Protein AF-A0A812UV67-F1 (afdb_monomer)

Organism: Symbiodinium pilosum (NCBI:txid2952)

InterPro domains:
  IPR025789 Histone-lysine N-methyltransferase DOT1 domain [PF08123] (28-119)
  IPR029063 S-adenosyl-L-methionine-dependent methyltransferase superfamily [G3DSA:3.40.50.150] (22-124)
  IPR029063 S-adenosyl-L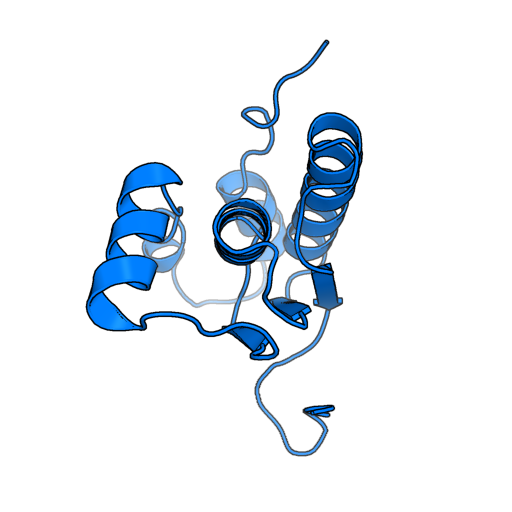-methionine-dependent methyltransferase superfamily [SSF53335] (27-118)
  IPR030445 Histone H3-K79 methyltransferase [PTHR21451] (23-92)

Foldseek 3Di:
DDDLVPDPLLVLVVVQCPPPPDDPPVPVVPDDDLPVLLVCCCPPVVDDQAAEAEAAQCFLVRSLQSCFQSPVSYQEREYEHQRPSRLVNNVVSVVVSCVVCVSSTHHYHYDNDHCDDPPNDDDD

Sequence (124 aa):
MQSVEDIDGQRLSDEGSQGFSGRNLELTYAEVEFAPFCQLLNRVAQPQPGETFLDLGSGSGRAVLAAALAFPGLRCCRGYELLGPLHAAAERSAARVAELAGGQLAPVDLRMQSFLGPDAAWEE

Structure (mmCIF, N/CA/C/O backbone):
data_AF-A0A812UV67-F1
#
_entry.id   AF-A0A812UV67-F1
#
loop_
_atom_site.group_PDB
_atom_site.id
_atom_site.type_symbol
_atom_site.label_atom_id
_atom_site.label_alt_id
_atom_site.label_comp_id
_atom_site.label_asym_id
_atom_site.label_entity_id
_atom_site.label_seq_id
_atom_site.pdbx_PDB_ins_code
_atom_site.Cartn_x
_atom_site.Cartn_y
_atom_site.Cartn_z
_atom_site.occupancy
_atom_site.B_iso_or_equiv
_atom_site.auth_seq_id
_atom_site.auth_comp_id
_atom_site.auth_asym_id
_atom_site.auth_atom_id
_atom_site.pdbx_PDB_model_num
AT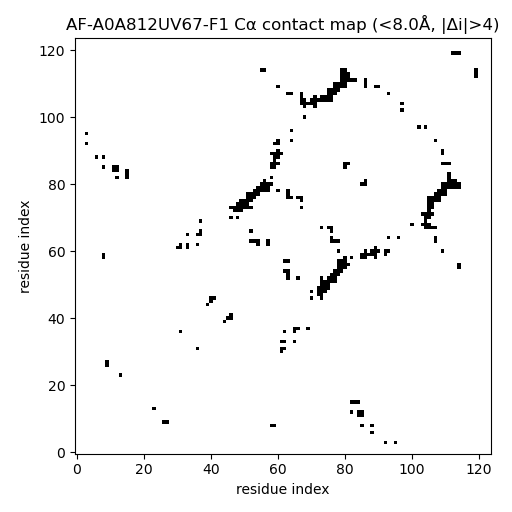OM 1 N N . MET A 1 1 ? 7.855 23.160 2.184 1.00 32.81 1 MET A N 1
ATOM 2 C CA . MET A 1 1 ? 6.688 22.285 2.403 1.00 32.81 1 MET A CA 1
ATOM 3 C C . MET A 1 1 ? 6.303 21.752 1.034 1.00 32.81 1 MET A C 1
ATOM 5 O O . MET A 1 1 ? 5.748 22.517 0.265 1.00 32.81 1 MET A O 1
ATOM 9 N N . GLN A 1 2 ? 6.734 20.540 0.680 1.00 33.91 2 GLN A N 1
ATOM 10 C CA . GLN A 1 2 ? 6.383 19.897 -0.596 1.00 33.91 2 GLN A CA 1
ATOM 11 C C . GLN A 1 2 ? 5.309 18.833 -0.327 1.00 33.91 2 GLN A C 1
ATOM 13 O O . GLN A 1 2 ? 5.386 18.130 0.689 1.00 33.91 2 GLN A O 1
ATOM 18 N N . SER A 1 3 ? 4.258 18.818 -1.151 1.00 36.97 3 SER A N 1
ATOM 19 C CA . SER A 1 3 ? 3.108 17.911 -1.058 1.00 36.97 3 SER A CA 1
ATOM 20 C C . SER A 1 3 ? 3.466 16.523 -1.608 1.00 36.97 3 SER A C 1
ATOM 22 O O . SER A 1 3 ? 4.447 16.351 -2.324 1.00 36.97 3 SER A O 1
ATOM 24 N N . VAL A 1 4 ? 2.665 15.508 -1.268 1.00 48.66 4 VAL A N 1
ATOM 25 C CA . VAL A 1 4 ? 2.798 14.112 -1.751 1.00 48.66 4 VAL A CA 1
ATOM 26 C C . VAL A 1 4 ? 2.554 13.998 -3.276 1.00 48.66 4 VAL A C 1
ATOM 28 O O . VAL A 1 4 ? 2.701 12.931 -3.859 1.00 48.66 4 VAL A O 1
ATOM 31 N N . GLU A 1 5 ? 2.232 15.109 -3.942 1.00 49.97 5 GLU A N 1
ATOM 32 C CA . GLU A 1 5 ? 2.009 15.216 -5.389 1.00 49.97 5 GLU A CA 1
ATOM 33 C C . GLU A 1 5 ? 3.312 15.306 -6.207 1.00 49.97 5 GLU A C 1
ATOM 35 O O . GLU A 1 5 ? 3.273 15.104 -7.414 1.00 49.97 5 GLU A O 1
ATOM 40 N N . ASP A 1 6 ? 4.470 15.547 -5.578 1.00 51.34 6 ASP A N 1
ATOM 41 C CA . ASP A 1 6 ? 5.745 15.777 -6.286 1.00 51.34 6 ASP A CA 1
ATOM 42 C C . ASP A 1 6 ? 6.501 14.487 -6.693 1.00 51.34 6 ASP A C 1
ATOM 44 O O . ASP A 1 6 ? 7.605 14.550 -7.245 1.00 51.34 6 ASP A O 1
ATOM 48 N N . ILE A 1 7 ? 5.953 13.296 -6.420 1.00 57.91 7 ILE A N 1
ATOM 49 C CA . ILE A 1 7 ? 6.574 12.022 -6.815 1.00 57.91 7 ILE A CA 1
ATOM 50 C C . ILE A 1 7 ? 5.968 11.555 -8.138 1.00 57.91 7 ILE A C 1
ATOM 52 O O . ILE A 1 7 ? 4.966 10.845 -8.170 1.00 57.91 7 ILE A O 1
ATOM 56 N N . ASP A 1 8 ? 6.633 11.939 -9.224 1.00 67.75 8 ASP A N 1
ATOM 57 C CA . ASP A 1 8 ? 6.360 11.451 -10.574 1.00 67.75 8 ASP A CA 1
ATOM 58 C C . ASP A 1 8 ? 6.844 9.993 -10.711 1.00 67.75 8 ASP A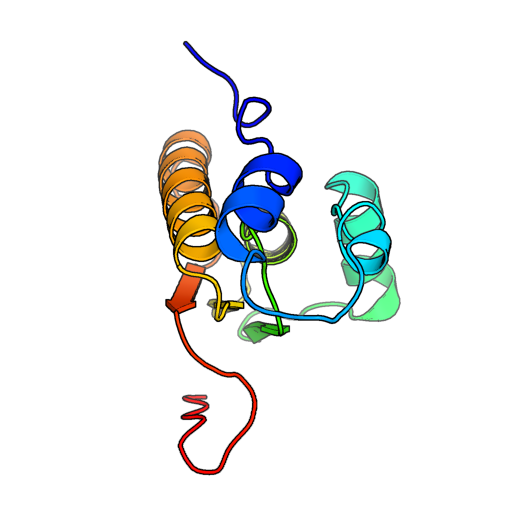 C 1
ATOM 60 O O . ASP A 1 8 ? 8.028 9.712 -10.941 1.00 67.75 8 ASP A O 1
ATOM 64 N N . GLY A 1 9 ? 5.922 9.050 -10.493 1.00 58.94 9 GLY A N 1
ATOM 65 C CA . GLY A 1 9 ? 6.183 7.615 -10.610 1.00 58.94 9 GLY A CA 1
ATOM 66 C C . GLY A 1 9 ? 6.524 7.186 -12.039 1.00 58.94 9 GLY A C 1
ATOM 67 O O . GLY A 1 9 ? 7.293 6.240 -12.219 1.00 58.94 9 GLY A O 1
ATOM 68 N N . GLN A 1 10 ? 6.030 7.917 -13.042 1.00 58.25 10 GLN A N 1
ATOM 69 C CA . GLN A 1 10 ? 6.306 7.658 -14.451 1.00 58.25 10 GLN A CA 1
ATOM 70 C C . GLN A 1 10 ? 7.787 7.877 -14.749 1.00 58.25 10 GLN A C 1
ATOM 72 O O . GLN A 1 10 ? 8.453 6.972 -15.252 1.00 58.25 10 GLN A O 1
ATOM 77 N N . ARG A 1 11 ? 8.341 9.027 -14.348 1.00 65.62 11 ARG A N 1
ATOM 78 C CA . ARG A 1 11 ? 9.762 9.330 -14.573 1.00 65.62 11 ARG A CA 1
ATOM 79 C C . ARG A 1 11 ? 10.689 8.294 -13.933 1.00 65.62 11 ARG A C 1
ATOM 81 O O . ARG A 1 11 ? 11.653 7.856 -14.555 1.00 65.62 11 ARG A O 1
ATOM 88 N N . LEU A 1 12 ? 10.399 7.884 -12.698 1.00 62.62 12 LEU A N 1
ATOM 89 C CA . LEU A 1 12 ? 11.224 6.906 -11.977 1.00 62.62 12 LEU A CA 1
ATOM 90 C C . LEU A 1 12 ? 11.163 5.508 -12.602 1.00 62.62 12 LEU A C 1
ATOM 92 O O . LEU A 1 12 ? 12.148 4.768 -12.548 1.00 62.62 12 LEU A O 1
ATOM 96 N N . SER A 1 13 ? 10.032 5.154 -13.214 1.00 61.09 13 SER A N 1
ATOM 97 C CA . SER A 1 13 ? 9.913 3.914 -13.975 1.00 61.09 13 SER A CA 1
ATOM 98 C C . SER A 1 13 ? 10.629 4.005 -15.320 1.00 61.09 13 SER A C 1
ATOM 100 O O . SER A 1 13 ? 11.368 3.088 -15.666 1.00 61.09 13 SER A O 1
ATOM 102 N N . ASP A 1 14 ? 10.508 5.119 -16.047 1.00 61.09 14 ASP A N 1
ATOM 103 C CA . ASP A 1 14 ? 11.214 5.354 -17.318 1.00 61.09 14 ASP A CA 1
ATOM 104 C C . ASP A 1 14 ? 12.736 5.247 -17.157 1.00 61.09 14 ASP A C 1
ATOM 106 O O . ASP A 1 14 ? 13.430 4.677 -18.005 1.00 61.09 14 ASP A O 1
ATOM 110 N N . GLU A 1 15 ? 13.250 5.763 -16.039 1.00 65.75 15 GLU A N 1
ATOM 111 C CA . GLU A 1 15 ? 14.653 5.653 -15.643 1.00 65.75 15 GLU A CA 1
ATOM 112 C C . GLU A 1 15 ? 15.038 4.199 -15.288 1.00 65.75 15 GLU A C 1
ATOM 114 O O . GLU A 1 15 ? 16.129 3.749 -15.642 1.00 65.75 15 GLU A O 1
ATOM 119 N N . GLY A 1 16 ? 14.145 3.436 -14.644 1.00 55.84 16 GLY A N 1
ATOM 120 C CA . GLY A 1 16 ? 14.372 2.036 -14.250 1.00 55.84 16 GLY A CA 1
ATOM 121 C C . GLY A 1 16 ? 14.142 0.990 -15.354 1.00 55.84 16 GLY A C 1
ATOM 122 O O . GLY A 1 16 ? 14.683 -0.112 -15.282 1.00 55.84 16 GLY A O 1
ATOM 123 N N . SER A 1 17 ? 13.377 1.331 -16.393 1.00 53.81 17 SER A N 1
ATOM 124 C CA . SER A 1 17 ? 12.904 0.414 -17.443 1.00 53.81 17 SER A CA 1
ATOM 125 C C . SER A 1 17 ? 13.844 0.294 -18.644 1.00 53.81 17 SER A C 1
ATOM 127 O O . SER A 1 17 ? 13.572 -0.493 -19.550 1.00 53.81 17 SER A O 1
ATOM 129 N N . GLN A 1 18 ? 14.976 1.011 -18.660 1.00 55.28 18 GLN A N 1
ATOM 130 C CA . GLN A 1 18 ? 15.962 1.034 -19.760 1.00 55.28 18 GLN A CA 1
ATOM 131 C C . GLN A 1 18 ? 16.572 -0.349 -20.123 1.00 55.28 18 GLN A C 1
ATOM 133 O O . GLN A 1 18 ? 17.383 -0.437 -21.042 1.00 55.28 18 GLN A O 1
ATOM 138 N N . GLY A 1 19 ? 16.178 -1.438 -19.446 1.00 51.44 19 GLY A N 1
ATOM 139 C CA . GLY A 1 19 ? 16.549 -2.826 -19.759 1.00 51.44 19 GLY A CA 1
ATOM 140 C C . GLY A 1 19 ? 15.388 -3.821 -19.937 1.00 51.44 19 GLY A C 1
ATOM 141 O O . GLY A 1 19 ? 15.655 -4.988 -20.214 1.00 51.44 19 GLY A O 1
ATOM 142 N N . PHE A 1 20 ? 14.119 -3.412 -19.804 1.00 45.34 20 PHE A N 1
ATOM 143 C CA . PHE A 1 20 ? 12.948 -4.298 -19.921 1.00 45.34 20 PHE A CA 1
ATOM 144 C C . P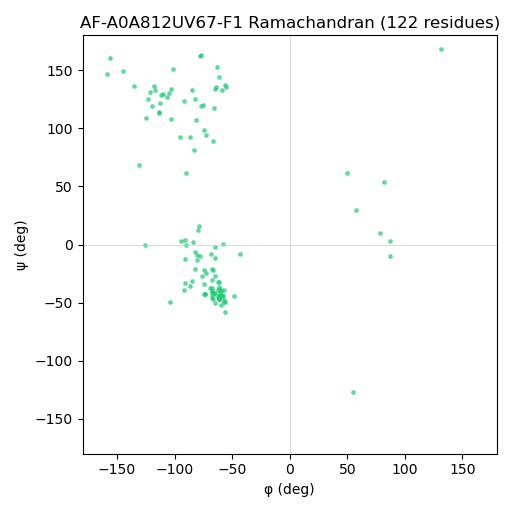HE A 1 20 ? 12.114 -3.919 -21.157 1.00 45.34 20 PHE A C 1
ATOM 146 O O . PHE A 1 20 ? 11.536 -2.843 -21.234 1.00 45.34 20 PHE A O 1
ATOM 153 N N . SER A 1 21 ? 12.046 -4.803 -22.159 1.00 42.69 21 SER A N 1
ATOM 154 C CA . SER A 1 21 ? 11.434 -4.520 -23.477 1.00 42.69 21 SER A CA 1
ATOM 155 C C . SER A 1 21 ? 9.887 -4.580 -23.503 1.00 42.69 21 SER A C 1
ATOM 157 O O . SER A 1 21 ? 9.279 -4.667 -24.570 1.00 42.69 21 SER A O 1
ATOM 159 N N . GLY A 1 22 ? 9.233 -4.547 -22.336 1.00 45.59 22 GLY A N 1
ATOM 160 C CA . GLY A 1 22 ? 7.774 -4.486 -22.193 1.00 45.59 22 GLY A CA 1
ATOM 161 C C . GLY A 1 22 ? 7.304 -3.033 -22.108 1.00 45.59 22 GLY A C 1
ATOM 162 O O . GLY A 1 22 ? 7.796 -2.269 -21.290 1.00 45.59 22 GLY A O 1
ATOM 163 N N . ARG A 1 23 ? 6.403 -2.618 -23.001 1.00 38.66 23 ARG A N 1
ATOM 164 C CA . ARG A 1 23 ? 6.034 -1.211 -23.222 1.00 38.66 23 ARG A CA 1
ATOM 165 C C . ARG A 1 23 ? 5.370 -0.529 -22.016 1.00 38.66 23 ARG A C 1
ATOM 167 O O . ARG A 1 23 ? 4.360 -0.987 -21.504 1.00 38.66 23 ARG A O 1
ATOM 174 N N . ASN A 1 24 ? 5.844 0.690 -21.783 1.00 48.78 24 ASN A N 1
ATOM 175 C CA . ASN A 1 24 ? 5.412 1.784 -20.903 1.00 48.78 24 ASN A CA 1
ATOM 176 C C . ASN A 1 24 ? 3.905 2.147 -20.810 1.00 48.78 24 ASN A C 1
ATOM 178 O O . ASN A 1 24 ? 3.530 2.979 -19.993 1.00 48.78 24 ASN A O 1
ATOM 182 N N . LEU A 1 25 ? 3.022 1.577 -21.641 1.00 40.06 25 LEU A N 1
ATOM 183 C CA . LEU A 1 25 ? 1.598 1.965 -21.670 1.00 40.06 25 LEU A CA 1
ATOM 184 C C . LEU A 1 25 ? 0.804 1.482 -20.445 1.00 40.06 25 LEU A C 1
ATOM 186 O O . LEU A 1 25 ? -0.232 2.056 -20.125 1.00 40.06 25 LEU A O 1
ATOM 190 N N . GLU A 1 26 ? 1.262 0.414 -19.796 1.00 44.84 26 GLU A N 1
ATOM 191 C CA . GLU A 1 26 ? 0.559 -0.224 -18.676 1.00 44.84 26 GLU A CA 1
ATOM 192 C C . GLU A 1 26 ? 0.663 0.602 -17.378 1.00 44.84 26 GLU A C 1
ATOM 194 O O . GLU A 1 26 ? -0.201 0.511 -16.513 1.00 44.84 26 GLU A O 1
ATOM 199 N N . LEU A 1 27 ? 1.679 1.470 -17.274 1.00 40.44 27 LEU A N 1
ATOM 200 C CA . LEU A 1 27 ? 2.045 2.180 -16.045 1.00 40.44 27 LEU A CA 1
ATOM 201 C C . LEU A 1 27 ? 1.361 3.546 -15.902 1.00 40.44 27 LEU A C 1
ATOM 203 O O . LEU A 1 27 ? 0.879 3.872 -14.822 1.00 40.44 27 LEU A O 1
ATOM 207 N N . THR A 1 28 ? 1.220 4.306 -16.992 1.00 39.16 28 THR A N 1
ATOM 208 C CA . THR A 1 28 ? 0.504 5.598 -16.982 1.00 39.16 28 THR A CA 1
ATOM 209 C C . THR A 1 28 ? -1.000 5.427 -16.719 1.00 39.16 28 THR A C 1
ATOM 211 O O . THR A 1 28 ? -1.672 6.360 -16.291 1.00 39.16 28 THR A O 1
ATOM 214 N N . TYR A 1 29 ? -1.547 4.232 -16.970 1.00 43.75 29 TYR A N 1
ATOM 215 C CA . TYR A 1 29 ? -2.958 3.904 -16.737 1.00 43.75 29 TYR A CA 1
ATOM 216 C C . TYR A 1 29 ? -3.227 3.323 -15.334 1.00 43.75 29 TYR A C 1
ATOM 218 O O . TYR A 1 29 ? -4.382 3.217 -14.927 1.00 43.75 29 TYR A O 1
ATOM 226 N N . ALA A 1 30 ? -2.183 2.939 -14.592 1.00 54.56 30 ALA A N 1
ATOM 227 C CA . ALA A 1 30 ? -2.301 2.255 -13.303 1.00 54.56 30 ALA A CA 1
ATOM 228 C C . ALA A 1 30 ? -2.251 3.200 -12.088 1.00 54.56 30 ALA A C 1
ATOM 230 O O . ALA A 1 30 ? -2.287 2.735 -10.946 1.00 54.56 30 ALA A O 1
ATOM 231 N N . GLU A 1 31 ? -2.164 4.519 -12.293 1.00 68.56 31 GLU A N 1
ATOM 232 C CA . GLU A 1 31 ? -2.136 5.452 -11.169 1.00 68.56 31 GLU A CA 1
ATOM 233 C C . GLU A 1 31 ? -3.459 5.429 -10.398 1.00 68.56 31 GLU A C 1
ATOM 235 O O . GLU A 1 31 ? -4.537 5.743 -10.902 1.00 68.56 31 GLU A O 1
ATOM 240 N N . VAL A 1 32 ? -3.362 5.039 -9.129 1.00 79.19 32 VAL A N 1
ATOM 241 C CA . VAL A 1 32 ? -4.504 4.996 -8.225 1.00 79.19 32 VAL A CA 1
ATOM 242 C C . VAL A 1 32 ? -4.885 6.410 -7.789 1.00 79.19 32 VAL A C 1
ATOM 244 O O . VAL A 1 32 ? -4.108 7.116 -7.133 1.00 79.19 32 VAL A O 1
ATOM 247 N N . GLU A 1 33 ? -6.124 6.782 -8.102 1.00 85.56 33 GLU A N 1
ATOM 248 C CA . GLU A 1 33 ? -6.832 7.911 -7.505 1.00 85.56 33 GLU A CA 1
ATOM 249 C C . GLU A 1 33 ? -7.446 7.492 -6.168 1.00 85.56 33 GLU A C 1
ATOM 251 O O . GLU A 1 33 ? -8.216 6.530 -6.101 1.00 85.56 33 GLU A O 1
ATOM 256 N N . PHE A 1 34 ? -7.133 8.228 -5.098 1.00 86.94 34 PHE A N 1
ATOM 257 C CA . PHE A 1 34 ? -7.448 7.814 -3.726 1.00 86.94 34 PHE A CA 1
ATOM 258 C C . PHE A 1 34 ? -8.945 7.534 -3.516 1.00 86.94 34 PHE A C 1
ATOM 260 O O . PHE A 1 34 ? -9.331 6.427 -3.146 1.00 86.94 34 PHE A O 1
ATOM 267 N N . ALA A 1 35 ? -9.814 8.518 -3.770 1.00 89.62 35 ALA A N 1
ATOM 268 C CA . ALA A 1 35 ? -11.235 8.387 -3.448 1.00 89.62 35 ALA A CA 1
ATOM 269 C C . ALA A 1 35 ? -11.967 7.314 -4.288 1.00 89.62 35 ALA A C 1
ATOM 271 O O . ALA A 1 35 ? -12.673 6.494 -3.691 1.00 89.62 35 ALA A O 1
ATOM 272 N N . PRO A 1 36 ? -11.815 7.252 -5.628 1.00 93.25 36 PRO A N 1
ATOM 273 C CA . PRO A 1 36 ? -12.427 6.194 -6.434 1.00 93.25 36 PRO A CA 1
ATOM 274 C C . PRO A 1 36 ? -11.948 4.792 -6.049 1.00 93.25 36 PRO A C 1
ATOM 276 O O . PRO A 1 36 ? -12.757 3.867 -5.969 1.00 93.25 36 PRO A O 1
ATOM 279 N N . PHE A 1 37 ? -10.657 4.634 -5.755 1.00 93.69 37 PHE A N 1
ATOM 280 C CA . PHE A 1 37 ? -10.090 3.345 -5.375 1.00 93.69 37 PHE A CA 1
ATOM 281 C C . PHE A 1 37 ? -10.602 2.858 -4.019 1.00 93.69 37 PHE A C 1
ATOM 283 O O . PHE A 1 37 ? -11.072 1.727 -3.906 1.00 93.69 37 PHE A O 1
ATOM 290 N N . CYS A 1 38 ? -10.626 3.726 -3.006 1.00 93.25 38 CYS A N 1
ATOM 291 C CA . CYS A 1 38 ? -11.183 3.379 -1.699 1.00 93.25 38 CYS A CA 1
ATOM 292 C C . CYS A 1 38 ? -12.678 3.031 -1.791 1.00 93.25 38 CYS A C 1
ATOM 294 O O . CYS A 1 38 ? -13.139 2.099 -1.129 1.00 93.25 38 CYS A O 1
ATOM 296 N N . GLN A 1 39 ? -13.443 3.721 -2.648 1.00 95.50 39 GLN A N 1
ATOM 297 C CA . GLN A 1 39 ? -14.843 3.367 -2.907 1.00 95.50 39 GLN A CA 1
ATOM 298 C C . GLN A 1 39 ? -14.988 1.995 -3.569 1.00 95.50 39 GLN A C 1
ATOM 300 O O . GLN A 1 39 ? -15.884 1.238 -3.187 1.00 95.50 39 GLN A O 1
ATOM 305 N N . LEU A 1 40 ? -14.131 1.670 -4.541 1.00 95.62 40 LEU A N 1
ATOM 306 C CA . LEU A 1 40 ? -14.109 0.360 -5.188 1.00 95.62 40 LEU A CA 1
ATOM 307 C C . LEU A 1 40 ? -13.836 -0.744 -4.162 1.00 95.62 40 LEU A C 1
ATOM 309 O O . LEU A 1 40 ? -14.631 -1.679 -4.058 1.00 95.62 40 LEU A O 1
ATOM 313 N N . LEU A 1 41 ? -12.771 -0.603 -3.367 1.00 95.94 41 LEU A N 1
ATOM 314 C CA . LEU A 1 41 ? -12.424 -1.565 -2.322 1.00 95.94 41 LEU A CA 1
ATOM 315 C C . LEU A 1 41 ? -13.578 -1.748 -1.334 1.00 95.94 41 LEU A C 1
ATOM 317 O O . LEU A 1 41 ? -14.016 -2.872 -1.106 1.00 95.94 41 LEU A O 1
ATOM 321 N N . ASN A 1 42 ? -14.141 -0.652 -0.821 1.00 95.69 42 ASN A N 1
ATOM 322 C CA . ASN A 1 42 ? -15.230 -0.709 0.151 1.00 95.69 42 ASN A CA 1
ATOM 323 C C . ASN A 1 42 ? -16.504 -1.372 -0.401 1.00 95.69 42 ASN A C 1
ATOM 325 O O . ASN A 1 42 ? -17.249 -1.989 0.353 1.00 95.69 42 ASN A O 1
ATOM 329 N N . ARG A 1 43 ? -16.790 -1.236 -1.702 1.00 96.94 43 ARG A N 1
ATOM 330 C CA . ARG A 1 43 ? -18.005 -1.804 -2.311 1.00 96.94 43 ARG A CA 1
ATOM 331 C C . ARG A 1 43 ? -17.843 -3.245 -2.775 1.00 96.94 43 ARG A C 1
ATOM 333 O O . ARG A 1 43 ? -18.817 -3.986 -2.720 1.00 96.94 43 ARG A O 1
ATOM 340 N N . VAL A 1 44 ? -16.666 -3.606 -3.281 1.00 96.75 44 VAL A N 1
ATOM 341 C CA . VAL A 1 44 ? -16.447 -4.890 -3.961 1.00 96.75 44 VAL A CA 1
ATOM 342 C C . VAL A 1 44 ? -15.696 -5.874 -3.076 1.00 96.75 44 VAL A C 1
ATOM 344 O O . VAL A 1 44 ? -16.134 -7.010 -2.942 1.00 96.75 44 VAL A O 1
ATOM 347 N N . ALA A 1 45 ? -14.585 -5.445 -2.473 1.00 95.44 45 ALA A N 1
ATOM 348 C CA . ALA A 1 45 ? -13.762 -6.307 -1.626 1.00 95.44 45 ALA A CA 1
ATOM 349 C C . ALA A 1 45 ? -14.272 -6.356 -0.179 1.00 95.44 45 ALA A C 1
ATOM 351 O O . ALA A 1 45 ? -14.144 -7.384 0.470 1.00 95.44 45 ALA A O 1
ATOM 352 N N . GLN A 1 46 ? -14.865 -5.256 0.300 1.00 97.19 46 GLN A N 1
ATOM 353 C CA . GLN A 1 46 ? -15.378 -5.099 1.666 1.00 97.19 46 GLN A CA 1
ATOM 354 C C . GLN A 1 46 ? -14.345 -5.508 2.738 1.00 97.19 46 GLN A C 1
ATOM 356 O O . GLN A 1 46 ? -14.613 -6.440 3.498 1.00 97.19 46 GLN A O 1
ATOM 361 N N . PRO A 1 47 ? -13.180 -4.831 2.818 1.00 97.12 47 PRO A N 1
ATOM 362 C CA . PRO A 1 47 ? -12.090 -5.264 3.689 1.00 97.12 47 PRO A CA 1
ATOM 363 C C . PRO A 1 47 ? -12.525 -5.330 5.157 1.00 97.12 47 PRO A C 1
ATOM 365 O O . PRO A 1 47 ? -13.144 -4.392 5.669 1.00 97.12 47 PRO A O 1
ATOM 368 N N . GLN A 1 48 ? -12.196 -6.428 5.832 1.00 97.88 48 GLN A N 1
ATOM 369 C CA . GLN A 1 48 ? -12.530 -6.660 7.234 1.00 97.88 48 GLN A CA 1
ATOM 370 C C . GLN A 1 48 ? -11.328 -6.396 8.152 1.00 97.88 48 GLN A C 1
ATOM 372 O O . GLN A 1 48 ? -10.173 -6.580 7.754 1.00 97.88 48 GLN A O 1
ATOM 377 N N . PRO A 1 49 ? -11.560 -5.985 9.413 1.00 96.94 49 PRO A N 1
ATOM 378 C CA . PRO A 1 49 ? -10.481 -5.852 10.380 1.00 96.94 49 PRO A CA 1
ATOM 379 C C . PRO A 1 49 ? -9.690 -7.156 10.550 1.00 96.94 49 PRO A C 1
ATOM 381 O O . PRO A 1 49 ? -10.272 -8.234 10.653 1.00 96.94 49 PRO A O 1
ATOM 384 N N . GLY A 1 50 ? -8.363 -7.055 10.617 1.00 96.50 50 GLY A N 1
ATOM 385 C CA . GLY A 1 50 ? -7.463 -8.208 10.746 1.00 96.50 50 GLY A CA 1
ATOM 386 C C . GLY A 1 50 ? -7.034 -8.863 9.424 1.00 96.50 50 GLY A C 1
ATOM 387 O O . GLY A 1 50 ? -6.108 -9.680 9.426 1.00 96.50 50 GLY A O 1
ATOM 388 N N . GLU A 1 51 ? -7.638 -8.488 8.296 1.00 97.06 51 GLU A N 1
ATOM 389 C CA . GLU A 1 51 ? -7.204 -8.940 6.971 1.00 97.06 51 GLU A CA 1
ATOM 390 C C . GLU A 1 51 ? -5.950 -8.196 6.494 1.00 97.06 51 GLU A C 1
ATOM 392 O O . GLU A 1 51 ? -5.595 -7.137 7.019 1.00 97.06 51 GLU A O 1
ATOM 397 N N . THR A 1 52 ? -5.284 -8.756 5.482 1.00 96.69 52 THR A N 1
ATOM 398 C CA . THR A 1 52 ? -4.154 -8.109 4.809 1.00 96.69 52 THR A CA 1
ATOM 399 C C . THR A 1 52 ? -4.524 -7.735 3.388 1.00 96.69 52 THR A C 1
ATOM 401 O O . THR A 1 52 ? -4.987 -8.572 2.616 1.00 96.69 52 THR A O 1
ATOM 404 N N . PHE A 1 53 ? -4.273 -6.478 3.039 1.00 97.12 53 PHE A N 1
ATOM 405 C CA . PHE A 1 53 ? -4.330 -6.006 1.663 1.00 97.12 53 PHE A CA 1
ATOM 406 C C . PHE A 1 53 ? -2.990 -6.277 0.970 1.00 97.12 53 PHE A C 1
ATOM 408 O O . PHE A 1 53 ? -1.938 -5.969 1.533 1.00 97.12 53 PHE A O 1
ATOM 415 N N . LEU A 1 54 ? -3.029 -6.838 -0.241 1.00 95.81 54 LEU A N 1
ATOM 416 C CA . LEU A 1 54 ? -1.848 -7.146 -1.050 1.00 95.81 54 LEU A CA 1
ATOM 417 C C . LEU A 1 54 ? -1.909 -6.424 -2.393 1.00 95.81 54 LEU A C 1
ATOM 419 O O . LEU A 1 54 ? -2.910 -6.519 -3.102 1.00 95.81 54 LEU A O 1
ATOM 423 N N . ASP A 1 55 ? -0.808 -5.769 -2.750 1.00 94.69 55 ASP A N 1
ATOM 424 C CA . ASP A 1 55 ? -0.598 -5.136 -4.050 1.00 94.69 55 ASP A CA 1
ATOM 425 C C . ASP A 1 55 ? 0.623 -5.753 -4.752 1.00 94.69 55 ASP A C 1
ATOM 427 O O . ASP A 1 55 ? 1.741 -5.738 -4.221 1.00 94.69 55 ASP A O 1
ATOM 431 N N . LEU A 1 56 ? 0.392 -6.354 -5.922 1.00 93.19 56 LEU A N 1
ATOM 432 C CA . LEU A 1 56 ? 1.388 -7.109 -6.686 1.00 93.19 56 LEU A CA 1
ATOM 433 C C . LEU A 1 56 ? 1.881 -6.259 -7.856 1.00 93.19 56 LEU A C 1
ATOM 435 O O . LEU A 1 56 ? 1.151 -6.062 -8.824 1.00 93.19 56 LEU A O 1
ATOM 439 N N . GLY A 1 57 ? 3.121 -5.777 -7.773 1.00 91.81 57 GLY A N 1
ATOM 440 C CA . GLY A 1 57 ? 3.596 -4.698 -8.641 1.00 91.81 57 GLY A CA 1
ATOM 441 C C . GLY A 1 57 ? 3.157 -3.342 -8.098 1.00 91.81 57 GLY A C 1
ATOM 442 O O . GLY A 1 57 ? 2.512 -2.566 -8.796 1.00 91.81 57 GLY A O 1
ATOM 443 N N . SER A 1 58 ? 3.472 -3.074 -6.827 1.00 93.56 58 SER A N 1
ATOM 444 C CA . SER A 1 58 ? 2.912 -1.937 -6.089 1.00 93.56 58 SER A CA 1
ATOM 445 C C . SER A 1 58 ? 3.381 -0.561 -6.570 1.00 93.56 58 SER A C 1
ATOM 447 O O . SER A 1 58 ? 2.896 0.463 -6.079 1.00 93.56 58 SER A O 1
ATOM 44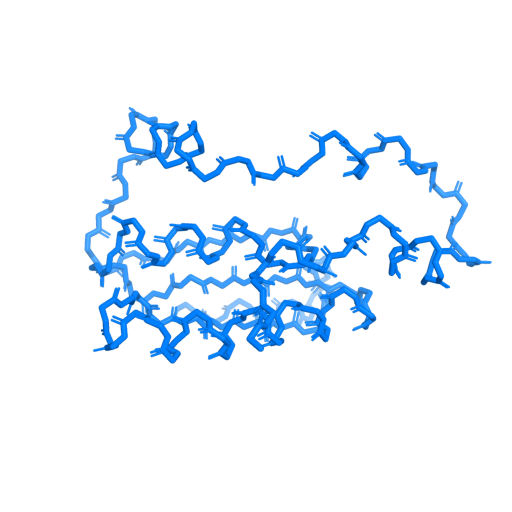9 N N . GLY A 1 59 ? 4.357 -0.499 -7.480 1.00 92.25 59 GLY A N 1
ATOM 450 C CA . GLY A 1 59 ? 4.894 0.739 -8.024 1.00 92.25 59 GLY A CA 1
ATOM 451 C C . GLY A 1 59 ? 5.376 1.676 -6.920 1.00 92.25 59 GLY A C 1
ATOM 452 O O . GLY A 1 59 ? 6.135 1.288 -6.033 1.00 92.25 59 GLY A O 1
ATOM 453 N N . SER A 1 60 ? 4.891 2.918 -6.942 1.00 91.19 60 SER A N 1
ATOM 454 C CA . SER A 1 60 ? 5.171 3.934 -5.917 1.00 91.19 60 SER A CA 1
ATOM 455 C C . SER A 1 60 ? 4.331 3.787 -4.635 1.00 91.19 60 SER A C 1
ATOM 457 O O . SER A 1 60 ? 4.295 4.701 -3.812 1.00 91.19 60 SER A O 1
ATOM 459 N N . GLY A 1 61 ? 3.644 2.655 -4.445 1.00 93.50 61 GLY A N 1
ATOM 460 C CA . GLY A 1 61 ? 2.931 2.294 -3.217 1.00 93.50 61 GLY A CA 1
ATOM 461 C C . GLY A 1 61 ? 1.570 2.967 -3.032 1.00 93.50 61 GLY A C 1
ATOM 462 O O . GLY A 1 61 ? 0.985 2.866 -1.956 1.00 93.50 61 GLY A O 1
ATOM 463 N N . ARG A 1 62 ? 1.035 3.662 -4.044 1.00 94.00 62 ARG A N 1
ATOM 464 C CA . ARG A 1 62 ? -0.203 4.456 -3.909 1.00 94.00 62 ARG A CA 1
ATOM 465 C C . ARG A 1 62 ? -1.400 3.627 -3.447 1.00 94.00 62 ARG A C 1
ATOM 467 O O . ARG A 1 62 ? -2.114 4.067 -2.551 1.00 94.00 62 ARG A O 1
ATOM 474 N N . ALA A 1 63 ? -1.608 2.438 -4.015 1.00 95.44 63 ALA A N 1
ATOM 475 C CA . ALA A 1 63 ? -2.731 1.576 -3.645 1.00 95.44 63 ALA A CA 1
ATOM 476 C C . ALA A 1 63 ? -2.589 1.048 -2.208 1.00 95.44 63 ALA A C 1
ATOM 478 O O . ALA A 1 63 ? -3.541 1.105 -1.431 1.00 95.44 63 ALA A O 1
ATOM 479 N N . VAL A 1 64 ? -1.376 0.620 -1.835 1.00 96.94 64 VAL A N 1
ATOM 480 C CA . VAL A 1 64 ? -1.022 0.182 -0.474 1.00 96.94 64 VAL A CA 1
ATOM 481 C C . VAL A 1 64 ? -1.321 1.278 0.548 1.00 96.94 64 VAL A C 1
ATOM 483 O O . VAL A 1 64 ? -1.994 1.029 1.547 1.00 96.94 64 VAL A O 1
ATOM 486 N N . LEU A 1 65 ? -0.867 2.506 0.286 1.00 95.81 65 LEU A N 1
ATOM 487 C CA . LEU A 1 65 ? -1.079 3.644 1.181 1.00 95.81 65 LEU A CA 1
ATOM 488 C C . LEU A 1 65 ? -2.547 4.078 1.222 1.00 95.81 65 LEU A C 1
ATOM 490 O O . LEU A 1 65 ? -3.055 4.417 2.291 1.00 95.81 65 LEU A O 1
ATOM 494 N N . ALA A 1 66 ? -3.248 4.027 0.086 1.00 95.38 66 ALA A N 1
ATOM 495 C CA . ALA A 1 66 ? -4.673 4.318 0.027 1.00 95.38 66 ALA A CA 1
ATOM 496 C C . ALA A 1 66 ? -5.484 3.332 0.881 1.00 95.38 66 ALA A C 1
ATOM 498 O O . ALA A 1 66 ? -6.309 3.759 1.691 1.00 95.38 66 ALA A O 1
ATOM 499 N N . ALA A 1 67 ? -5.204 2.030 0.757 1.00 97.00 67 ALA A N 1
ATOM 500 C CA . ALA A 1 67 ? -5.827 0.995 1.573 1.00 97.00 67 ALA A CA 1
ATOM 501 C C . ALA A 1 67 ? -5.515 1.185 3.067 1.00 97.00 67 ALA A C 1
ATOM 503 O O . ALA A 1 6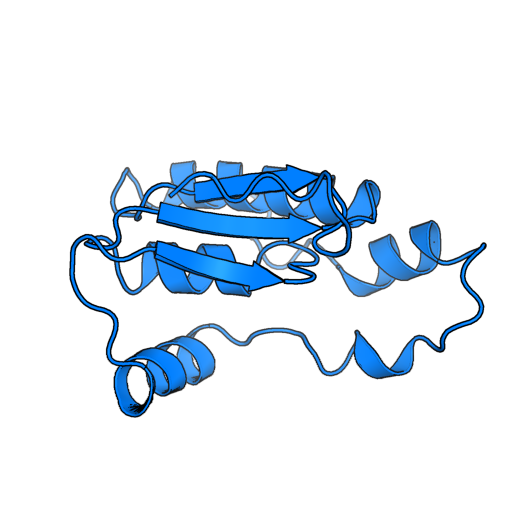7 ? -6.430 1.154 3.889 1.00 97.00 67 ALA A O 1
ATOM 504 N N . ALA A 1 68 ? -4.255 1.467 3.416 1.00 97.38 68 ALA A N 1
ATOM 505 C CA . ALA A 1 68 ? -3.842 1.652 4.805 1.00 97.38 68 ALA A CA 1
ATOM 506 C C . ALA A 1 68 ? -4.540 2.836 5.490 1.00 97.38 68 ALA A C 1
ATOM 508 O O . ALA A 1 68 ? -4.918 2.738 6.659 1.00 97.38 68 ALA A O 1
ATOM 509 N N . LEU A 1 69 ? -4.726 3.942 4.764 1.00 95.94 69 LEU A N 1
ATOM 510 C CA . LEU A 1 69 ? -5.426 5.132 5.252 1.00 95.94 69 LEU A CA 1
ATOM 511 C C . LEU A 1 69 ? -6.941 4.926 5.345 1.00 95.94 69 LEU A C 1
ATOM 513 O O . LEU A 1 69 ? -7.567 5.363 6.307 1.00 95.94 69 LEU A O 1
ATOM 517 N N . ALA A 1 70 ? -7.548 4.291 4.341 1.00 95.56 70 ALA A N 1
ATOM 518 C CA . ALA A 1 70 ? -8.998 4.123 4.289 1.00 95.56 70 ALA A CA 1
ATOM 519 C C . ALA A 1 70 ? -9.513 3.029 5.233 1.00 95.56 70 ALA A C 1
ATOM 521 O O . ALA A 1 70 ? -10.653 3.107 5.694 1.00 95.56 70 ALA A O 1
ATOM 522 N N . PHE A 1 71 ? -8.682 2.029 5.537 1.00 96.75 71 PHE A N 1
ATOM 523 C CA . PHE A 1 71 ? -9.061 0.859 6.325 1.00 96.75 71 PHE A CA 1
ATOM 524 C C . PHE A 1 71 ? -8.041 0.594 7.448 1.00 96.75 71 PHE A C 1
ATOM 526 O O . PHE A 1 71 ? -7.352 -0.426 7.435 1.00 96.75 71 PHE A O 1
ATOM 533 N N . PRO A 1 72 ? -7.955 1.465 8.474 1.00 96.38 72 PRO A N 1
ATOM 534 C CA . PRO A 1 72 ? -6.952 1.352 9.540 1.00 96.38 72 PRO A CA 1
ATOM 535 C C . PRO A 1 72 ? -7.093 0.094 10.416 1.00 96.38 72 PRO A C 1
ATOM 537 O O . PRO A 1 72 ? -6.204 -0.205 11.206 1.00 96.38 72 PRO A O 1
ATOM 540 N N . GLY A 1 73 ? -8.206 -0.642 10.298 1.00 96.50 73 GLY A N 1
ATOM 541 C CA . GLY A 1 73 ? -8.417 -1.924 10.978 1.00 96.50 73 GLY A CA 1
ATOM 542 C C . GLY A 1 73 ? -7.749 -3.125 10.298 1.00 96.50 73 GLY A C 1
ATOM 543 O O . GLY A 1 73 ? -7.756 -4.213 10.874 1.00 96.50 73 GLY A O 1
ATOM 544 N N . LEU A 1 74 ? -7.198 -2.964 9.090 1.00 97.75 74 LEU A N 1
ATOM 545 C CA . LEU A 1 74 ? -6.426 -4.017 8.434 1.00 97.75 74 LEU A CA 1
ATOM 546 C C . LEU A 1 74 ? -5.196 -4.376 9.270 1.00 97.75 74 LEU A C 1
ATOM 548 O O . LEU A 1 74 ? -4.557 -3.519 9.880 1.00 97.75 74 LEU A O 1
ATOM 552 N N . ARG A 1 75 ? -4.838 -5.659 9.270 1.00 97.38 75 ARG A N 1
ATOM 553 C CA . ARG A 1 75 ? -3.628 -6.147 9.937 1.00 97.38 75 ARG A CA 1
ATOM 554 C C . ARG A 1 75 ? -2.372 -5.628 9.253 1.00 97.38 75 ARG A C 1
ATOM 556 O O . ARG A 1 75 ? -1.405 -5.297 9.933 1.00 97.38 75 ARG A O 1
ATOM 563 N N . CYS A 1 76 ? -2.379 -5.590 7.925 1.00 96.88 76 CYS A N 1
ATOM 564 C CA . CYS A 1 76 ? -1.269 -5.092 7.129 1.00 96.88 76 CYS A CA 1
ATOM 565 C C . CYS A 1 76 ? -1.743 -4.680 5.729 1.00 96.88 76 CYS A C 1
ATOM 567 O O . CYS A 1 76 ? -2.648 -5.285 5.160 1.00 96.88 76 CYS A O 1
ATOM 569 N N . CYS A 1 77 ? -1.116 -3.660 5.159 1.00 97.75 77 CYS A N 1
ATOM 570 C CA . CYS A 1 77 ? -1.168 -3.350 3.737 1.00 97.75 77 CYS A CA 1
ATOM 571 C C . CYS A 1 77 ? 0.232 -3.573 3.170 1.00 97.75 77 CYS A C 1
ATOM 573 O O . CYS A 1 77 ? 1.165 -2.853 3.532 1.00 97.75 77 CYS A O 1
ATOM 575 N N . ARG A 1 78 ? 0.387 -4.578 2.306 1.00 96.94 78 ARG A N 1
ATOM 576 C CA . ARG A 1 78 ? 1.688 -5.003 1.796 1.00 96.94 78 ARG A CA 1
ATOM 577 C C . ARG A 1 78 ? 1.808 -4.822 0.286 1.00 96.94 78 ARG A C 1
ATOM 579 O O . ARG A 1 78 ? 0.926 -5.234 -0.462 1.00 96.94 78 ARG A O 1
ATOM 586 N N . GLY A 1 79 ? 2.922 -4.233 -0.144 1.00 95.56 79 GLY A N 1
ATOM 587 C CA . GLY A 1 79 ? 3.266 -4.021 -1.551 1.00 95.56 79 GLY A CA 1
ATOM 588 C C . GLY A 1 79 ? 4.541 -4.751 -1.951 1.00 95.56 79 GLY A C 1
ATOM 589 O O . GLY A 1 79 ? 5.531 -4.715 -1.217 1.00 95.56 79 GLY A O 1
ATOM 590 N N . TYR A 1 80 ? 4.517 -5.395 -3.116 1.00 93.88 80 TYR A N 1
ATOM 591 C CA . TYR A 1 80 ? 5.675 -6.048 -3.726 1.00 93.88 80 TYR A CA 1
ATOM 592 C C . TYR A 1 80 ? 6.061 -5.295 -4.997 1.00 93.88 80 TYR A C 1
ATOM 594 O O . TYR A 1 80 ? 5.247 -5.191 -5.913 1.00 93.88 80 TYR A O 1
ATOM 602 N N . GLU A 1 81 ? 7.296 -4.802 -5.075 1.00 92.69 81 GLU A N 1
ATOM 603 C CA . GLU A 1 81 ? 7.815 -4.075 -6.239 1.00 92.69 81 GLU A CA 1
ATOM 604 C C . GLU A 1 81 ? 9.223 -4.566 -6.592 1.00 92.69 81 GLU A C 1
ATOM 606 O O . GLU A 1 81 ? 10.061 -4.747 -5.714 1.00 92.69 81 GLU A O 1
ATOM 611 N N . LEU A 1 82 ? 9.503 -4.780 -7.876 1.00 90.75 82 LEU A N 1
ATOM 612 C CA . LEU A 1 82 ? 10.807 -5.260 -8.336 1.00 90.75 82 LEU A CA 1
ATOM 613 C C . LEU A 1 82 ? 11.763 -4.103 -8.657 1.00 90.75 82 LEU A C 1
ATOM 615 O O . LEU A 1 82 ? 12.978 -4.226 -8.491 1.00 90.75 82 LEU A O 1
ATOM 619 N N . LEU A 1 83 ? 11.228 -2.980 -9.135 1.00 89.25 83 LEU A N 1
ATOM 620 C CA . LEU A 1 83 ? 11.992 -1.827 -9.583 1.00 89.25 83 LEU A CA 1
ATOM 621 C C . LEU A 1 83 ? 12.414 -0.971 -8.386 1.00 89.25 83 LEU A C 1
ATOM 623 O O . LEU A 1 83 ? 11.618 -0.234 -7.803 1.00 89.25 83 LEU A O 1
ATOM 627 N N . GLY A 1 84 ? 13.707 -1.019 -8.058 1.00 89.81 84 GLY A N 1
ATOM 628 C CA . GLY A 1 84 ? 14.295 -0.278 -6.937 1.00 89.81 84 GLY A CA 1
ATOM 629 C C . GLY A 1 84 ? 13.926 1.214 -6.867 1.00 89.81 84 GLY A C 1
ATOM 630 O O . GLY A 1 84 ? 13.565 1.676 -5.785 1.00 89.81 84 GLY A O 1
ATOM 631 N N . PRO A 1 85 ? 13.944 1.986 -7.975 1.00 89.56 85 PRO A N 1
ATOM 632 C CA . PRO A 1 85 ? 13.527 3.391 -7.947 1.00 89.56 85 PRO A CA 1
ATOM 633 C C . PRO A 1 85 ? 12.067 3.607 -7.517 1.00 89.56 85 PRO A C 1
ATOM 635 O O . PRO A 1 85 ? 11.786 4.554 -6.776 1.00 89.56 85 PRO A O 1
ATOM 638 N N . LEU A 1 86 ? 11.151 2.727 -7.942 1.00 90.31 86 LEU A N 1
ATOM 639 C CA . LEU A 1 86 ? 9.735 2.778 -7.565 1.00 90.31 86 LEU A CA 1
ATOM 640 C C . LEU A 1 86 ? 9.531 2.342 -6.117 1.00 90.31 86 LEU A C 1
ATOM 642 O O . LEU A 1 86 ? 8.847 3.034 -5.367 1.00 90.31 86 LEU A O 1
ATOM 646 N N . HIS A 1 87 ? 10.208 1.276 -5.694 1.00 94.31 87 HIS A N 1
ATOM 647 C CA . HI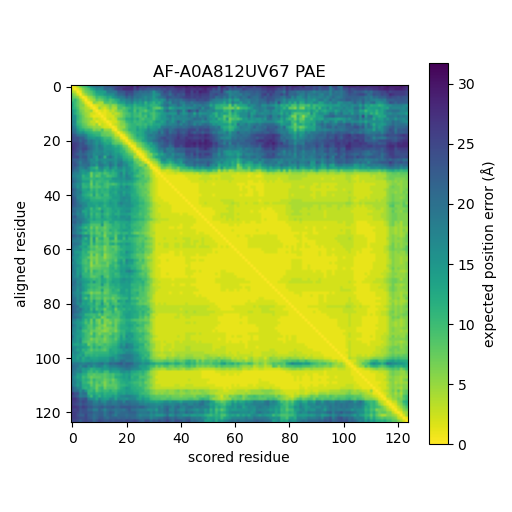S A 1 87 ? 10.204 0.851 -4.299 1.00 94.31 87 HIS A CA 1
ATOM 648 C C . HIS A 1 87 ? 10.693 1.970 -3.365 1.00 94.31 87 HIS A C 1
ATOM 650 O O . HIS A 1 87 ? 10.006 2.332 -2.412 1.00 94.31 87 HIS A O 1
ATOM 656 N N . ALA A 1 88 ? 11.817 2.613 -3.691 1.00 91.56 88 ALA A N 1
ATOM 657 C CA . ALA A 1 88 ? 12.331 3.739 -2.915 1.00 91.56 88 ALA A CA 1
ATOM 658 C C . ALA A 1 88 ? 11.355 4.932 -2.897 1.00 91.56 88 ALA A C 1
ATOM 660 O O . ALA A 1 88 ? 11.300 5.686 -1.924 1.00 91.56 88 ALA A O 1
ATOM 661 N N . ALA A 1 89 ? 10.588 5.147 -3.972 1.00 91.50 89 ALA A N 1
ATOM 662 C CA . ALA A 1 89 ? 9.514 6.136 -3.983 1.00 91.50 89 ALA A CA 1
ATOM 663 C C . ALA A 1 89 ? 8.353 5.746 -3.062 1.00 91.50 89 ALA A C 1
ATOM 665 O O . ALA A 1 89 ? 7.855 6.608 -2.337 1.00 91.50 89 ALA A O 1
ATOM 666 N N . ALA A 1 90 ? 7.970 4.470 -3.041 1.00 94.38 90 ALA A N 1
ATOM 667 C CA . ALA A 1 90 ? 6.960 3.948 -2.130 1.00 94.38 90 ALA A CA 1
ATOM 668 C C . ALA A 1 90 ? 7.365 4.134 -0.662 1.00 94.38 90 ALA A C 1
ATOM 670 O O . ALA A 1 90 ? 6.564 4.631 0.127 1.00 94.38 90 ALA A O 1
ATOM 671 N N . GLU A 1 91 ? 8.618 3.840 -0.305 1.00 96.56 91 GLU A N 1
ATOM 672 C CA . GLU A 1 91 ? 9.135 4.049 1.053 1.00 96.56 91 GLU A CA 1
ATOM 673 C C . GLU A 1 91 ? 9.087 5.526 1.475 1.00 96.56 91 GLU A C 1
ATOM 675 O O . GLU A 1 91 ? 8.641 5.848 2.579 1.00 96.56 91 GLU A O 1
ATOM 680 N N . ARG A 1 92 ? 9.484 6.450 0.585 1.00 94.44 92 ARG A N 1
ATOM 681 C CA . ARG A 1 92 ? 9.394 7.898 0.853 1.00 94.44 92 ARG A CA 1
ATOM 682 C C . ARG A 1 92 ? 7.950 8.350 1.064 1.00 94.44 92 ARG A C 1
ATOM 684 O O . ARG A 1 92 ? 7.677 9.096 2.006 1.00 94.44 92 ARG A O 1
ATOM 691 N N . SER A 1 93 ? 7.031 7.895 0.213 1.00 92.88 93 SER A N 1
ATOM 692 C CA . SER A 1 93 ? 5.600 8.185 0.342 1.00 92.88 93 SER A CA 1
ATOM 693 C C . SER A 1 93 ? 5.037 7.634 1.651 1.00 92.88 93 SER A C 1
ATOM 695 O O . SER A 1 93 ? 4.331 8.352 2.357 1.00 92.88 93 SER A O 1
ATOM 697 N N . ALA A 1 94 ? 5.393 6.401 2.021 1.00 94.56 94 ALA A N 1
ATOM 698 C CA . ALA A 1 94 ? 4.955 5.765 3.260 1.00 94.56 94 ALA A CA 1
ATOM 699 C C . ALA A 1 94 ? 5.426 6.535 4.498 1.00 94.56 94 ALA A C 1
ATOM 701 O O . ALA A 1 94 ? 4.617 6.833 5.376 1.00 94.56 94 ALA A O 1
ATOM 702 N N . ALA A 1 95 ? 6.703 6.931 4.541 1.00 93.00 95 ALA A N 1
ATOM 703 C CA . ALA A 1 95 ? 7.246 7.741 5.629 1.00 93.00 95 ALA A CA 1
ATOM 704 C C . ALA A 1 95 ? 6.503 9.080 5.765 1.00 93.00 95 ALA A C 1
ATOM 706 O O . ALA A 1 95 ? 6.124 9.480 6.868 1.00 93.00 95 ALA A O 1
ATOM 707 N N . ARG A 1 96 ? 6.235 9.751 4.637 1.00 91.00 96 ARG A N 1
ATOM 708 C CA . ARG A 1 96 ? 5.513 11.027 4.628 1.00 91.00 96 ARG A CA 1
ATOM 709 C C . ARG A 1 96 ? 4.059 10.879 5.071 1.00 91.00 96 ARG A C 1
ATOM 711 O O . ARG A 1 96 ? 3.561 11.711 5.824 1.00 91.00 96 ARG A O 1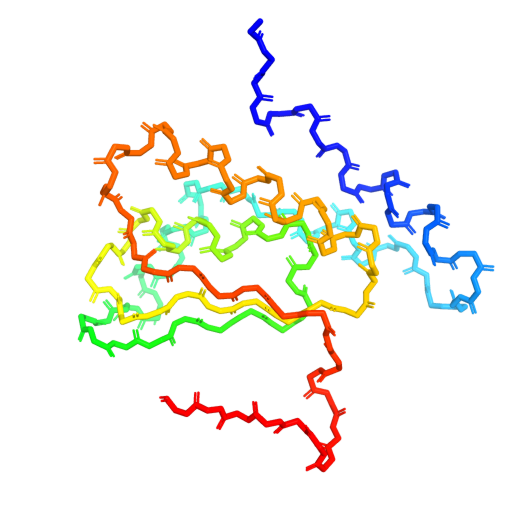
ATOM 718 N N . VAL A 1 97 ? 3.376 9.832 4.617 1.00 90.50 97 VAL A N 1
ATOM 719 C CA . VAL A 1 97 ? 1.994 9.543 5.015 1.00 90.50 97 VAL A CA 1
ATOM 720 C C . VAL A 1 97 ? 1.916 9.201 6.499 1.00 90.50 97 VAL A C 1
ATOM 722 O O . VAL A 1 97 ? 1.038 9.723 7.177 1.00 90.50 97 VAL A O 1
ATOM 725 N N . ALA A 1 98 ? 2.841 8.399 7.029 1.00 90.19 98 ALA A N 1
ATOM 726 C CA . ALA A 1 98 ? 2.879 8.063 8.451 1.00 90.19 98 ALA A CA 1
ATOM 727 C C . ALA A 1 98 ? 3.041 9.311 9.340 1.00 90.19 98 ALA A C 1
ATOM 729 O O . ALA A 1 98 ? 2.363 9.426 10.361 1.00 90.19 98 ALA A O 1
ATOM 730 N N . GLU A 1 99 ? 3.883 10.267 8.925 1.00 89.88 99 GLU A N 1
ATOM 731 C CA . GLU A 1 99 ? 4.040 11.564 9.599 1.00 89.88 99 GLU A CA 1
ATOM 732 C C . GLU A 1 99 ? 2.727 12.365 9.604 1.00 89.88 99 GLU A C 1
ATOM 734 O O . GLU A 1 99 ? 2.314 12.883 10.640 1.00 89.88 99 GLU A O 1
ATOM 739 N N . LEU A 1 100 ? 2.048 12.446 8.455 1.00 88.50 100 LEU A N 1
ATOM 740 C CA . LEU A 1 100 ? 0.822 13.235 8.292 1.00 88.50 100 LEU A CA 1
ATOM 741 C C . LEU A 1 100 ? -0.409 12.595 8.949 1.00 88.50 100 LEU A C 1
ATOM 743 O O . LEU A 1 100 ? -1.280 13.310 9.439 1.00 88.50 100 LEU A O 1
ATOM 747 N N . ALA A 1 101 ? -0.494 11.266 8.957 1.00 87.62 101 ALA A N 1
ATOM 748 C CA . ALA A 1 101 ? -1.640 10.520 9.471 1.00 87.62 101 ALA A CA 1
ATOM 749 C C . ALA A 1 101 ? -1.672 10.435 11.006 1.00 87.62 101 ALA A C 1
ATOM 751 O O . ALA A 1 101 ? -2.656 9.957 11.568 1.00 87.62 101 ALA A O 1
ATOM 752 N N . GLY A 1 102 ? -0.603 10.843 11.702 1.00 84.62 102 GLY A N 1
ATOM 753 C CA . GLY A 1 102 ? -0.566 10.857 13.169 1.00 84.62 102 GLY A CA 1
ATOM 754 C C . GLY A 1 102 ? -0.841 9.491 13.814 1.00 84.62 102 GLY A C 1
ATOM 755 O O . GLY A 1 102 ? -1.400 9.431 14.906 1.00 84.62 102 GLY A O 1
ATOM 756 N N . GLY A 1 103 ? -0.496 8.394 13.130 1.00 73.50 103 GLY A N 1
ATOM 757 C CA . GLY A 1 103 ? -0.732 7.020 13.593 1.00 73.50 103 GLY A CA 1
ATOM 758 C C . GLY A 1 103 ? -2.102 6.423 13.246 1.00 73.50 103 GLY A C 1
ATOM 759 O O . GLY A 1 103 ? -2.370 5.287 13.624 1.00 73.50 103 GLY A O 1
ATOM 760 N N . GLN A 1 104 ? -2.963 7.131 12.509 1.00 87.19 104 GLN A N 1
ATOM 761 C CA . GLN A 1 104 ? -4.246 6.603 12.026 1.00 87.19 104 GLN A CA 1
ATOM 762 C C . GLN A 1 104 ? -4.105 5.948 10.644 1.00 87.19 104 GLN A C 1
ATOM 764 O O . GLN A 1 104 ? -4.705 6.387 9.666 1.00 87.19 104 GLN A O 1
ATOM 769 N N . LEU A 1 105 ? -3.287 4.900 10.559 1.00 94.19 105 LEU A N 1
ATOM 770 C CA . LEU A 1 105 ? -3.148 4.068 9.364 1.00 94.19 105 LEU A CA 1
ATOM 771 C C . LEU A 1 105 ? -2.901 2.611 9.754 1.00 94.19 105 LEU A C 1
ATOM 773 O O . LEU A 1 105 ? -2.278 2.342 10.783 1.00 94.19 105 LEU A O 1
ATOM 777 N N . ALA A 1 106 ? -3.356 1.679 8.919 1.00 97.12 106 ALA A N 1
ATOM 778 C CA . ALA A 1 106 ? -2.961 0.283 9.058 1.00 97.12 106 ALA A CA 1
ATOM 779 C C . ALA A 1 106 ? -1.438 0.132 8.847 1.00 97.12 106 ALA A C 1
ATOM 781 O O . ALA A 1 106 ? -0.842 0.931 8.114 1.00 97.12 106 ALA A O 1
ATOM 782 N N . PRO A 1 107 ? -0.792 -0.891 9.436 1.00 97.00 107 PRO A N 1
ATOM 783 C CA . PRO A 1 107 ? 0.624 -1.163 9.201 1.00 97.00 107 PRO A CA 1
ATOM 784 C C . PRO A 1 107 ? 0.944 -1.330 7.710 1.00 97.00 107 PRO A C 1
ATOM 786 O O . PRO A 1 107 ? 0.232 -2.041 7.001 1.00 97.00 107 PRO A O 1
ATOM 789 N N . VAL A 1 108 ? 2.033 -0.713 7.247 1.00 97.31 108 VAL A N 1
ATOM 790 C CA . VAL A 1 108 ? 2.499 -0.775 5.851 1.00 97.31 108 VAL A CA 1
ATOM 791 C C . VAL A 1 108 ? 3.784 -1.600 5.771 1.00 97.31 108 VAL A C 1
ATOM 793 O O . VAL A 1 108 ? 4.728 -1.333 6.511 1.00 97.31 108 VAL A O 1
ATOM 796 N N . ASP A 1 109 ? 3.823 -2.579 4.868 1.00 96.75 109 ASP A N 1
ATOM 797 C CA . ASP A 1 109 ? 4.988 -3.435 4.593 1.00 96.75 109 ASP A CA 1
ATOM 798 C C . ASP A 1 109 ? 5.327 -3.359 3.096 1.00 96.75 109 ASP A C 1
ATOM 800 O O . ASP A 1 109 ? 4.578 -3.840 2.248 1.00 96.75 109 ASP A O 1
ATOM 804 N N . LEU A 1 110 ? 6.429 -2.704 2.741 1.00 96.44 110 LEU A N 1
ATOM 805 C CA . LEU A 1 110 ? 6.874 -2.580 1.353 1.00 96.44 110 LEU A CA 1
ATOM 806 C C . LEU A 1 110 ? 8.086 -3.480 1.148 1.00 96.44 110 LEU A C 1
ATOM 808 O O . LEU A 1 110 ? 9.073 -3.360 1.870 1.00 96.44 110 LEU A O 1
ATOM 812 N N . ARG A 1 111 ? 8.040 -4.353 0.140 1.00 94.56 111 ARG A N 1
ATOM 813 C CA . ARG A 1 111 ? 9.110 -5.317 -0.133 1.00 94.56 111 ARG A CA 1
ATOM 814 C C . ARG A 1 111 ? 9.638 -5.156 -1.553 1.00 94.56 111 ARG A C 1
ATOM 816 O O . ARG A 1 111 ? 8.874 -5.240 -2.515 1.00 94.56 111 ARG A O 1
ATOM 823 N N . MET A 1 112 ? 10.953 -4.962 -1.679 1.00 93.75 112 MET A N 1
ATOM 824 C CA . MET A 1 112 ? 11.630 -4.945 -2.976 1.00 93.75 112 MET A CA 1
ATOM 825 C C . MET A 1 112 ? 11.939 -6.372 -3.436 1.00 93.75 112 MET A C 1
ATOM 827 O O . MET A 1 112 ? 13.042 -6.877 -3.223 1.00 93.75 112 MET A O 1
ATOM 831 N N . GLN A 1 113 ? 10.957 -7.060 -4.006 1.00 88.75 113 GLN A N 1
ATOM 832 C CA . GLN A 1 113 ? 11.118 -8.450 -4.420 1.00 88.75 113 GLN A CA 1
ATOM 833 C C . GLN A 1 113 ? 10.138 -8.843 -5.524 1.00 88.75 113 GLN A C 1
ATOM 835 O O . GLN A 1 113 ? 9.085 -8.230 -5.700 1.00 88.75 113 GLN A O 1
ATOM 840 N N . SER A 1 114 ? 10.472 -9.920 -6.235 1.00 84.88 114 SER A N 1
ATOM 841 C CA . SER A 1 114 ? 9.538 -10.559 -7.158 1.00 84.88 114 SER A CA 1
ATOM 842 C C . SER A 1 114 ? 8.354 -11.145 -6.388 1.00 84.88 114 SER A C 1
ATOM 844 O O . SER A 1 114 ? 8.539 -11.858 -5.403 1.00 84.88 114 SER A O 1
ATOM 846 N N . PHE A 1 115 ? 7.140 -10.899 -6.876 1.00 81.31 115 PHE A N 1
ATOM 847 C CA . PHE A 1 115 ? 5.948 -11.635 -6.447 1.00 81.31 115 PHE A CA 1
ATOM 848 C C . PHE A 1 115 ? 5.793 -12.982 -7.182 1.00 81.31 115 PHE A C 1
ATOM 850 O O . PHE A 1 115 ? 4.908 -13.769 -6.865 1.00 81.31 115 PHE A O 1
ATOM 857 N N . LEU A 1 116 ? 6.637 -13.263 -8.179 1.00 81.25 116 LEU A N 1
ATOM 858 C CA . LEU A 1 116 ? 6.661 -14.522 -8.924 1.00 81.25 116 LEU A CA 1
ATOM 859 C C . LEU A 1 116 ? 7.853 -15.379 -8.480 1.00 81.25 116 LEU A C 1
ATOM 861 O O . LEU A 1 116 ? 8.988 -14.900 -8.491 1.00 81.25 116 LEU A O 1
ATOM 865 N N . GLY A 1 117 ? 7.612 -16.656 -8.169 1.00 64.44 117 GLY A N 1
ATOM 866 C CA . GLY A 1 117 ? 8.661 -17.665 -7.971 1.00 64.44 117 GLY A CA 1
ATOM 867 C C . GLY A 1 117 ? 8.521 -18.508 -6.694 1.00 64.44 117 GLY A C 1
ATOM 868 O O . GLY A 1 117 ? 7.710 -18.185 -5.831 1.00 64.44 117 GLY A O 1
ATOM 869 N N . PRO A 1 118 ? 9.306 -19.598 -6.570 1.00 60.38 118 PRO A N 1
ATOM 870 C CA . PRO A 1 118 ? 9.301 -20.488 -5.401 1.00 60.38 118 PRO A CA 1
ATOM 871 C C . PRO A 1 118 ? 9.850 -19.829 -4.126 1.00 60.38 118 PRO A C 1
ATOM 873 O O . PRO A 1 118 ? 9.504 -20.259 -3.031 1.00 60.38 118 PRO A O 1
ATOM 876 N N . ASP A 1 119 ? 10.645 -18.766 -4.271 1.00 58.28 119 ASP A N 1
ATOM 877 C CA . ASP A 1 119 ? 11.186 -17.970 -3.162 1.00 58.28 119 ASP A CA 1
ATOM 878 C C . ASP A 1 119 ? 10.273 -16.792 -2.778 1.00 58.28 119 ASP A C 1
ATOM 880 O O . ASP A 1 119 ? 10.640 -15.983 -1.924 1.00 58.28 119 ASP A O 1
ATOM 884 N N . ALA A 1 120 ? 9.090 -16.664 -3.401 1.00 60.38 120 ALA A N 1
ATOM 885 C CA . ALA A 1 120 ? 8.085 -15.690 -2.990 1.00 60.38 120 ALA A CA 1
ATOM 886 C C . ALA A 1 120 ? 7.564 -16.091 -1.601 1.00 60.38 120 ALA A C 1
ATOM 888 O O . ALA A 1 120 ? 6.622 -16.871 -1.457 1.00 60.38 120 ALA A O 1
ATOM 889 N N . ALA A 1 121 ? 8.238 -15.599 -0.564 1.00 58.84 121 ALA A N 1
ATOM 890 C CA . ALA A 1 121 ? 7.861 -15.817 0.819 1.00 58.84 121 ALA A CA 1
ATOM 891 C C . ALA A 1 121 ? 6.633 -14.954 1.135 1.00 58.84 121 ALA A C 1
ATOM 893 O O . ALA A 1 121 ? 6.722 -13.746 1.388 1.00 58.84 121 ALA A O 1
ATOM 894 N N . TRP A 1 122 ? 5.466 -15.589 1.080 1.00 63.75 122 TRP A N 1
ATOM 895 C CA . TRP A 1 122 ? 4.211 -15.029 1.558 1.00 63.75 122 TRP A CA 1
ATOM 896 C C . TRP A 1 122 ? 4.105 -15.340 3.048 1.00 63.75 122 TRP A C 1
ATOM 898 O O . TRP A 1 122 ? 3.685 -16.423 3.441 1.00 63.75 122 TRP A O 1
ATOM 908 N N . GLU A 1 123 ? 4.569 -14.419 3.886 1.00 59.81 123 GLU A N 1
ATOM 909 C CA . GLU A 1 123 ? 4.332 -14.520 5.326 1.00 59.81 123 GLU A CA 1
ATOM 910 C C . GLU A 1 123 ? 2.893 -14.089 5.605 1.00 59.81 123 GLU A C 1
ATOM 912 O O . GLU A 1 123 ? 2.527 -12.956 5.275 1.00 59.81 123 GLU A O 1
ATOM 917 N N . GLU A 1 124 ? 2.086 -14.996 6.161 1.00 53.25 124 GLU A N 1
ATOM 918 C CA . GLU A 1 124 ? 0.676 -14.740 6.471 1.00 53.25 124 GLU A CA 1
ATOM 919 C C . GLU A 1 124 ? 0.490 -13.576 7.433 1.00 53.25 124 GLU A C 1
ATOM 921 O O . GLU A 1 124 ? 1.080 -13.515 8.534 1.00 53.25 124 GLU A O 1
#

Mean predicted aligned error: 8.87 Å

Nearest PDB structures (foldseek):
  4er3-assembly1_A  TM=6.853E-01  e=5.280E-04  Homo sapiens
  6o96-assembly1_K  TM=6.330E-01  e=9.990E-04  Homo sapie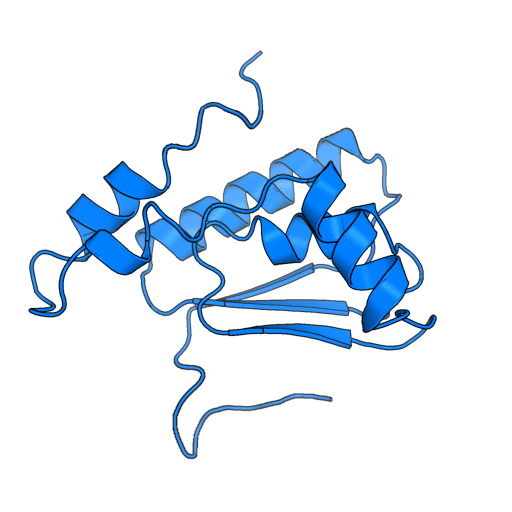ns
  3g5t-assembly1_A  TM=7.019E-01  e=9.918E-03  Saccharomyces cerevisiae
  1kr5-assembly1_A  TM=7.216E-01  e=3.331E-02  Homo sapiens
  4pwy-assembly1_A-2  TM=6.900E-01  e=1.192E-01  Homo sapiens

pLDDT: mean 80.46, std 19.88, range [32.81, 97.88]

Solvent-accessible surface area (backbone atoms only — not comparable to full-atom values): 7270 Å² total; per-residue (Å²): 140,84,66,92,80,77,70,61,57,64,62,39,42,62,70,67,41,82,82,53,97,70,74,74,72,67,60,80,72,62,69,67,52,61,70,66,49,52,50,48,41,57,72,72,70,51,83,51,72,65,40,69,50,78,34,84,67,27,45,49,29,53,60,35,52,40,48,13,54,75,40,48,54,26,57,30,18,32,26,25,16,70,53,62,61,27,32,56,43,16,54,52,49,50,56,53,48,51,66,73,46,74,72,60,44,19,48,76,47,81,42,81,36,61,82,70,62,94,82,42,79,79,80,130

Radius of gyration: 14.45 Å; Cα contacts (8 Å, |Δi|>4): 181; chains: 1; bounding box: 35×43×37 Å

Secondary structure (DSSP, 8-state):
---GGG--HHHHHHHH-TT--S-THHHHT-PPPHHHHHHHIIIII-PPTT-EEEEET-TTSHHHHHHHHH-TTSSEEEEEE--HHHHHHHHHHHHHHHHHHTT-S--EEEEES-SSSTT-----